Protein AF-A0A3L6F5K4-F1 (afdb_monomer)

pLDDT: mean 74.85, std 14.21, range [39.38, 94.94]

Structure (mmCIF, N/CA/C/O backbone):
data_AF-A0A3L6F5K4-F1
#
_entry.id   AF-A0A3L6F5K4-F1
#
loop_
_atom_site.group_PDB
_atom_site.id
_atom_site.type_symbol
_atom_site.label_atom_id
_atom_site.label_alt_id
_atom_site.label_comp_id
_atom_site.label_asym_id
_atom_site.label_entity_id
_atom_site.label_seq_id
_atom_site.pdbx_PDB_ins_code
_atom_site.Cartn_x
_atom_site.Cartn_y
_atom_site.Cartn_z
_atom_site.occupancy
_atom_site.B_iso_or_equiv
_atom_site.auth_seq_id
_atom_site.auth_comp_id
_atom_site.auth_asym_id
_atom_site.auth_atom_id
_atom_site.pdbx_PDB_model_num
ATOM 1 N N . MET A 1 1 ? -49.614 -17.072 -35.230 1.00 45.12 1 MET A N 1
ATOM 2 C CA . MET A 1 1 ? -48.151 -17.082 -34.994 1.00 45.12 1 MET A CA 1
ATOM 3 C C . MET A 1 1 ? -47.824 -18.315 -34.170 1.00 45.12 1 MET A C 1
ATOM 5 O O . MET A 1 1 ? -48.393 -18.465 -33.100 1.00 45.12 1 MET A O 1
ATOM 9 N N . VAL A 1 2 ? -47.005 -19.230 -34.691 1.00 49.75 2 VAL A N 1
ATOM 10 C CA . VAL A 1 2 ? -46.661 -20.487 -34.006 1.00 49.75 2 VAL A CA 1
ATOM 11 C C . VAL A 1 2 ? -45.269 -20.333 -33.401 1.00 49.75 2 VAL A C 1
ATOM 13 O O . VAL A 1 2 ? -44.295 -20.186 -34.133 1.00 49.75 2 VAL A O 1
ATOM 16 N N . THR A 1 3 ? -45.166 -20.347 -32.075 1.00 63.00 3 THR A N 1
ATOM 17 C CA . THR A 1 3 ? -43.888 -20.336 -31.353 1.00 63.00 3 THR A CA 1
ATOM 18 C C . THR A 1 3 ? -43.548 -21.762 -30.927 1.00 63.00 3 THR A C 1
ATOM 20 O O . THR A 1 3 ? -44.111 -22.300 -29.976 1.00 63.00 3 THR A O 1
ATOM 23 N N . LYS A 1 4 ? -42.626 -22.419 -31.641 1.00 65.44 4 LYS A N 1
ATOM 24 C CA . LYS A 1 4 ? -42.044 -23.677 -31.154 1.00 65.44 4 LYS A CA 1
ATOM 25 C C . LYS A 1 4 ? -41.018 -23.369 -30.067 1.00 65.44 4 LYS A C 1
ATOM 27 O O . LYS A 1 4 ? -40.123 -22.549 -30.268 1.00 65.44 4 LYS A O 1
ATOM 32 N N . LYS A 1 5 ? -41.132 -24.046 -28.924 1.00 68.00 5 LYS A N 1
ATOM 33 C CA . LYS A 1 5 ? -40.084 -24.045 -27.902 1.00 68.00 5 LYS A CA 1
ATOM 34 C C . LYS A 1 5 ? -38.928 -24.908 -28.407 1.00 68.00 5 LYS A C 1
ATOM 36 O O . LYS A 1 5 ? -39.145 -26.028 -28.859 1.00 68.00 5 LYS A O 1
ATOM 41 N N . LYS A 1 6 ? -37.718 -24.349 -28.393 1.00 67.00 6 LYS A N 1
ATOM 42 C CA . LYS A 1 6 ? -36.483 -25.079 -28.683 1.00 67.00 6 LYS A CA 1
ATOM 43 C C . LYS A 1 6 ? -36.013 -25.743 -27.394 1.00 67.00 6 LYS A C 1
ATOM 45 O O . LYS A 1 6 ? -35.462 -25.068 -26.526 1.00 67.00 6 LYS A O 1
ATOM 50 N N . ASP A 1 7 ? -36.247 -27.041 -27.272 1.00 65.12 7 ASP A N 1
ATOM 51 C CA . ASP A 1 7 ? -35.590 -27.836 -26.242 1.00 65.12 7 ASP A CA 1
ATOM 52 C C . ASP A 1 7 ? -34.085 -27.819 -26.544 1.00 65.12 7 ASP A C 1
ATOM 54 O O . ASP A 1 7 ? -33.652 -28.108 -27.662 1.00 65.12 7 ASP A O 1
ATOM 58 N N . GLY A 1 8 ? -33.302 -27.313 -25.588 1.00 66.38 8 GLY A N 1
ATOM 59 C CA . GLY A 1 8 ? -31.869 -27.069 -25.745 1.00 66.38 8 GLY A CA 1
ATOM 60 C C . GLY A 1 8 ? -31.154 -28.351 -26.157 1.00 66.38 8 GLY A C 1
ATOM 61 O O . GLY A 1 8 ? -31.196 -29.341 -25.437 1.00 66.38 8 GLY A O 1
ATOM 62 N N . LEU A 1 9 ? -30.531 -28.337 -27.336 1.00 71.50 9 LEU A N 1
ATOM 63 C CA . LEU A 1 9 ? -30.171 -29.574 -28.025 1.00 71.50 9 LEU A CA 1
ATOM 64 C C . LEU A 1 9 ? -29.024 -30.372 -27.402 1.00 71.50 9 LEU A C 1
ATOM 66 O O . LEU A 1 9 ? -28.877 -31.519 -27.791 1.00 71.50 9 LEU A O 1
ATOM 70 N N . LEU A 1 10 ? -28.243 -29.850 -26.455 1.00 72.94 10 LEU A N 1
ATOM 71 C CA . LEU A 1 10 ? -27.212 -30.625 -25.754 1.00 72.94 10 LEU A CA 1
ATOM 72 C C . LEU A 1 10 ? -26.907 -30.016 -24.376 1.00 72.94 10 LEU A C 1
ATOM 74 O O . LEU A 1 10 ? -26.992 -28.792 -24.223 1.00 72.94 10 LEU A O 1
ATOM 78 N N . PRO A 1 11 ? -26.512 -30.833 -23.379 1.00 75.69 11 PRO A N 1
ATOM 79 C CA . PRO A 1 11 ? -25.970 -30.314 -22.131 1.00 75.69 11 PRO A CA 1
ATOM 80 C C . PRO A 1 11 ? -24.676 -29.519 -22.399 1.00 75.69 11 PRO A C 1
ATOM 82 O O . PRO A 1 11 ? -23.897 -29.898 -23.281 1.00 75.69 11 PRO A O 1
ATOM 85 N N . PRO A 1 12 ? -24.415 -28.432 -21.647 1.00 73.75 12 PRO A N 1
ATOM 86 C CA . PRO A 1 12 ? -23.167 -27.684 -21.757 1.00 73.75 12 PRO A CA 1
ATOM 87 C C . PRO A 1 12 ? -21.965 -28.612 -21.525 1.00 73.75 12 PRO A C 1
ATOM 89 O O . PRO A 1 12 ? -22.022 -29.455 -20.624 1.00 73.75 12 PRO A O 1
ATOM 92 N N . PRO A 1 13 ? -20.870 -28.480 -22.295 1.00 78.88 13 PRO A N 1
ATOM 93 C CA . PRO A 1 13 ? -19.704 -29.330 -22.106 1.00 78.88 13 PRO A CA 1
ATOM 94 C C . PRO A 1 13 ? -19.131 -29.135 -20.699 1.00 78.88 13 PRO A C 1
ATOM 96 O O . PRO A 1 13 ? -18.902 -28.009 -20.253 1.00 78.88 13 PRO A O 1
ATOM 99 N N . VAL A 1 14 ? -18.877 -30.245 -20.005 1.00 80.56 14 VAL A N 1
ATOM 100 C CA . VAL A 1 14 ? -18.251 -30.228 -18.679 1.00 80.56 14 VAL A CA 1
ATOM 101 C C . VAL A 1 14 ? -16.798 -29.764 -18.843 1.00 80.56 14 VAL A C 1
ATOM 103 O O . VAL A 1 14 ? -16.044 -30.394 -19.593 1.00 80.56 14 VAL A O 1
ATOM 106 N N . PRO A 1 15 ? -16.365 -28.681 -18.171 1.00 79.06 15 PRO A N 1
ATOM 107 C CA . PRO A 1 15 ? -14.988 -28.224 -18.269 1.00 79.06 15 PRO A CA 1
ATOM 108 C C . PRO A 1 15 ? -14.049 -29.291 -17.698 1.00 79.06 15 PRO A C 1
ATOM 110 O O . PRO A 1 15 ? -14.073 -29.598 -16.505 1.00 79.06 15 PRO A O 1
ATOM 113 N N . LEU A 1 16 ? -13.191 -29.850 -18.555 1.00 79.38 16 LEU A N 1
ATOM 114 C CA . LEU A 1 16 ? -12.133 -30.759 -18.126 1.00 79.38 16 LEU A CA 1
ATOM 115 C C . LEU A 1 16 ? -11.153 -29.985 -17.239 1.00 79.38 16 LEU A C 1
ATOM 117 O O . LEU A 1 16 ? -10.456 -29.076 -17.701 1.00 79.38 16 LEU A O 1
ATOM 121 N N . ARG A 1 17 ? -11.084 -30.355 -15.954 1.00 75.94 17 ARG A N 1
ATOM 122 C CA . ARG A 1 17 ? -10.055 -29.844 -15.044 1.00 75.94 17 ARG A CA 1
ATOM 123 C C . ARG A 1 17 ? -8.688 -30.222 -15.605 1.00 75.94 17 ARG A C 1
ATOM 125 O O . ARG A 1 17 ? -8.337 -31.398 -15.690 1.00 75.94 17 ARG A O 1
ATOM 132 N N . ARG A 1 18 ? -7.906 -29.217 -16.000 1.00 72.88 18 ARG A N 1
ATOM 133 C CA . ARG A 1 18 ? -6.513 -29.422 -16.402 1.00 72.88 18 ARG A CA 1
ATOM 134 C C . ARG A 1 18 ? -5.747 -29.924 -15.181 1.00 72.88 18 ARG A C 1
ATOM 136 O O . ARG A 1 18 ? -5.744 -29.271 -14.143 1.00 72.88 18 ARG A O 1
ATOM 143 N N . ARG A 1 19 ? -5.112 -31.091 -15.299 1.00 73.81 19 ARG A N 1
ATOM 144 C CA . ARG A 1 19 ? -4.215 -31.611 -14.262 1.00 73.81 19 ARG A CA 1
ATOM 145 C C . ARG A 1 19 ? -3.052 -30.633 -14.094 1.00 73.81 19 ARG A C 1
ATOM 147 O O . ARG A 1 19 ? -2.360 -30.351 -15.074 1.00 73.81 19 ARG A O 1
ATOM 154 N N . ASN A 1 20 ? -2.820 -30.161 -12.871 1.00 73.12 20 ASN A N 1
ATOM 155 C CA . ASN A 1 20 ? -1.608 -29.418 -12.541 1.00 73.12 20 ASN A CA 1
ATOM 156 C C . ASN A 1 20 ? -0.415 -30.346 -12.789 1.00 73.12 20 ASN A C 1
ATOM 158 O O . ASN A 1 20 ? -0.269 -31.377 -12.132 1.00 73.12 20 ASN A O 1
ATOM 162 N N . LYS A 1 21 ? 0.389 -30.040 -13.809 1.00 77.44 21 LYS A N 1
ATOM 163 C CA . LYS A 1 21 ? 1.637 -30.762 -14.055 1.00 77.44 21 LYS A CA 1
ATOM 164 C C . LYS A 1 21 ? 2.646 -30.272 -13.020 1.00 77.44 21 LYS A C 1
ATOM 166 O O . LYS A 1 21 ? 2.868 -29.068 -12.937 1.00 77.44 21 LYS A O 1
ATOM 171 N N . GLN A 1 22 ? 3.229 -31.191 -12.254 1.00 81.12 22 GLN A N 1
ATOM 172 C CA . GLN A 1 22 ? 4.397 -30.885 -11.431 1.00 81.12 22 GLN A CA 1
ATOM 173 C C . GLN A 1 22 ? 5.526 -30.459 -12.374 1.00 81.12 22 GLN A C 1
ATOM 175 O O . GLN A 1 22 ? 5.832 -31.170 -13.336 1.00 81.12 22 GLN A O 1
ATOM 180 N N . LEU A 1 23 ? 6.055 -29.257 -12.162 1.00 81.56 23 LEU A N 1
ATOM 181 C CA . LEU A 1 23 ? 7.186 -28.747 -12.928 1.00 81.56 23 LEU A CA 1
ATOM 182 C C . LEU A 1 23 ? 8.476 -29.367 -12.366 1.00 81.56 23 LEU A C 1
ATOM 184 O O . LEU A 1 23 ? 8.546 -29.598 -11.158 1.00 81.56 23 LEU A O 1
ATOM 188 N N . PRO A 1 24 ? 9.485 -29.656 -13.208 1.00 87.38 24 PRO A N 1
ATOM 189 C CA . PRO A 1 24 ? 10.807 -30.044 -12.725 1.00 87.38 24 PRO A CA 1
ATOM 190 C C . PRO A 1 24 ? 11.385 -28.995 -11.760 1.00 87.38 24 PRO A C 1
ATOM 192 O O . PRO A 1 24 ? 11.085 -27.810 -11.932 1.00 87.38 24 PRO A O 1
ATOM 195 N N . PRO A 1 25 ? 12.237 -29.397 -10.797 1.00 82.62 25 PRO A N 1
ATOM 196 C CA . PRO A 1 25 ? 12.867 -28.462 -9.859 1.00 82.62 25 PRO A CA 1
ATOM 197 C C . PRO A 1 25 ? 13.684 -27.379 -10.582 1.00 82.62 25 PRO A C 1
ATOM 199 O O . PRO A 1 25 ? 13.655 -26.222 -10.180 1.00 82.62 25 PRO A O 1
ATOM 202 N N . ASP A 1 26 ? 14.287 -27.721 -11.723 1.00 85.75 26 ASP A N 1
ATOM 203 C CA . ASP A 1 26 ? 15.107 -26.806 -12.529 1.00 85.75 26 ASP A CA 1
ATOM 204 C C . ASP A 1 26 ? 14.309 -26.094 -13.638 1.00 85.75 26 ASP A C 1
ATOM 206 O O . ASP A 1 26 ? 14.858 -25.653 -14.653 1.00 85.75 26 ASP A O 1
ATOM 210 N N . PHE A 1 27 ? 12.981 -26.014 -13.514 1.00 84.81 27 PHE A N 1
ATOM 211 C CA . PHE A 1 27 ? 12.164 -25.361 -14.529 1.00 84.81 27 PHE A CA 1
ATOM 212 C C . PHE A 1 27 ? 12.372 -23.846 -14.518 1.00 84.81 27 PHE A C 1
ATOM 214 O O . PHE A 1 27 ? 11.876 -23.134 -13.647 1.00 84.81 27 PHE A O 1
ATOM 221 N N . ILE A 1 28 ? 13.017 -23.339 -15.567 1.00 81.44 28 ILE A N 1
ATOM 222 C CA . ILE A 1 28 ? 13.087 -21.905 -15.844 1.00 81.44 28 ILE A CA 1
ATOM 223 C C . ILE A 1 28 ? 12.005 -21.563 -16.880 1.00 81.44 28 ILE A C 1
ATOM 225 O O . ILE A 1 28 ? 12.110 -21.975 -18.042 1.00 81.44 28 ILE A O 1
ATOM 229 N N . PRO A 1 29 ? 10.957 -20.798 -16.514 1.00 80.81 29 PRO A N 1
ATOM 230 C CA . PRO A 1 29 ? 9.920 -20.407 -17.457 1.00 80.81 29 PRO A CA 1
ATOM 231 C C . PRO A 1 29 ? 10.509 -19.610 -18.624 1.00 80.81 29 PRO A C 1
ATOM 233 O O . PRO A 1 29 ? 11.076 -18.528 -18.444 1.00 80.81 29 PRO A O 1
ATOM 236 N N . ARG A 1 30 ? 10.318 -20.096 -19.854 1.00 82.31 30 ARG A N 1
ATOM 237 C CA . ARG A 1 30 ? 10.668 -19.329 -21.053 1.00 82.31 30 ARG A CA 1
ATOM 238 C C . ARG A 1 30 ? 9.734 -18.125 -21.172 1.00 82.31 30 ARG A C 1
ATOM 240 O O . ARG A 1 30 ? 8.559 -18.268 -21.506 1.00 82.31 30 ARG A O 1
ATOM 247 N N . ARG A 1 31 ? 10.261 -16.924 -20.938 1.00 76.56 31 ARG A N 1
ATOM 248 C CA . ARG A 1 31 ? 9.5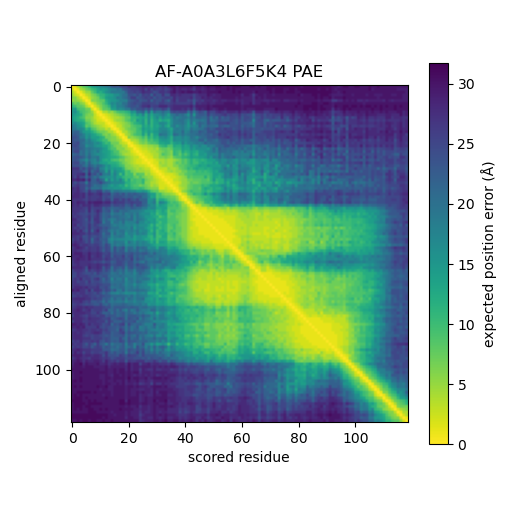25 -15.674 -21.171 1.00 76.56 31 ARG A CA 1
ATOM 249 C C . ARG A 1 31 ? 9.486 -15.371 -22.670 1.00 76.56 31 ARG A C 1
ATOM 251 O O . ARG A 1 31 ? 10.480 -15.533 -23.376 1.00 76.56 31 ARG A O 1
ATOM 258 N N . SER A 1 32 ? 8.333 -14.930 -23.173 1.00 85.69 32 SER A N 1
ATOM 259 C CA . SER A 1 32 ? 8.229 -14.419 -24.546 1.00 85.69 32 SER A CA 1
ATOM 260 C C . SER A 1 32 ? 9.079 -13.154 -24.704 1.00 85.69 32 SER A C 1
ATOM 262 O O . SER A 1 32 ? 9.344 -12.467 -23.718 1.00 85.69 32 SER A O 1
ATOM 264 N N . SER A 1 33 ? 9.486 -12.795 -25.928 1.00 77.06 33 SER A N 1
ATOM 265 C CA . SER A 1 33 ? 10.341 -11.610 -26.144 1.00 77.06 33 SER A CA 1
ATOM 266 C C . SER A 1 33 ? 9.719 -10.320 -25.587 1.00 77.06 33 SER A C 1
ATOM 268 O O . SER A 1 33 ? 10.429 -9.473 -25.051 1.00 77.06 33 SER A O 1
ATOM 270 N N . ARG A 1 34 ? 8.383 -10.201 -25.635 1.00 78.44 34 ARG A N 1
ATOM 271 C CA . ARG A 1 34 ? 7.621 -9.092 -25.039 1.00 78.44 34 ARG A CA 1
ATOM 272 C C . ARG A 1 34 ? 7.810 -9.018 -23.522 1.00 78.44 34 ARG A C 1
ATOM 274 O O . ARG A 1 34 ? 8.035 -7.935 -22.995 1.00 78.44 34 ARG A O 1
ATOM 281 N N . LEU A 1 35 ? 7.734 -10.157 -22.835 1.00 72.81 35 LEU A N 1
ATOM 282 C CA . LEU A 1 35 ? 7.884 -10.239 -21.379 1.00 72.81 35 LEU A CA 1
ATOM 283 C C . LEU A 1 35 ? 9.350 -10.178 -20.937 1.00 72.81 35 LEU A C 1
ATOM 285 O O . LEU A 1 35 ? 9.640 -9.636 -19.882 1.00 72.81 35 LEU A O 1
ATOM 289 N N . ALA A 1 36 ? 10.284 -10.676 -21.748 1.00 72.31 36 ALA A N 1
ATOM 290 C CA . ALA A 1 36 ? 11.718 -10.565 -21.487 1.00 72.31 36 ALA A CA 1
ATOM 291 C C . ALA A 1 36 ? 12.220 -9.110 -21.554 1.00 72.31 36 ALA A C 1
ATOM 293 O O . ALA A 1 36 ? 13.162 -8.757 -20.848 1.00 72.31 36 ALA A O 1
ATOM 294 N N . LYS A 1 37 ? 11.584 -8.264 -22.381 1.00 72.62 37 LYS A N 1
ATOM 295 C CA . LYS A 1 37 ? 11.855 -6.816 -22.452 1.00 72.62 37 LYS A CA 1
ATOM 296 C C . LYS A 1 37 ? 11.264 -6.038 -21.273 1.00 72.62 37 LYS A C 1
ATOM 298 O O . LYS A 1 37 ? 11.835 -5.032 -20.871 1.00 72.62 37 LYS A O 1
ATOM 303 N N . ARG A 1 38 ? 10.157 -6.508 -20.691 1.00 66.88 38 ARG A N 1
ATOM 304 C CA . ARG A 1 38 ? 9.584 -5.957 -19.452 1.00 66.88 38 ARG A CA 1
ATOM 305 C C . ARG A 1 38 ? 10.357 -6.511 -18.253 1.00 66.88 38 ARG A C 1
ATOM 307 O O . ARG A 1 38 ? 9.899 -7.415 -17.564 1.00 66.88 38 ARG A O 1
ATOM 314 N N . ARG A 1 39 ? 11.586 -6.019 -18.067 1.00 58.59 39 ARG A N 1
AT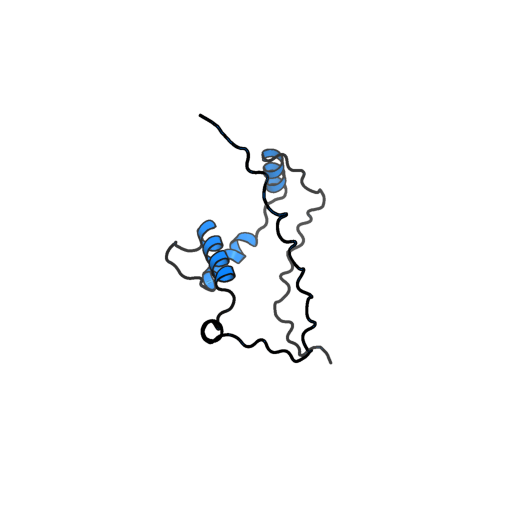OM 315 C CA . ARG A 1 39 ? 12.466 -6.388 -16.943 1.00 58.59 39 ARG A CA 1
ATOM 316 C C . ARG A 1 39 ? 12.090 -5.706 -15.626 1.00 58.59 39 ARG A C 1
ATOM 318 O O . ARG A 1 39 ? 12.702 -6.010 -14.610 1.00 58.59 39 ARG A O 1
ATOM 325 N N . THR A 1 40 ? 11.131 -4.786 -15.636 1.00 61.44 40 THR A N 1
ATOM 326 C CA . THR A 1 40 ? 10.771 -4.017 -14.447 1.00 61.44 40 THR A CA 1
ATOM 327 C C . THR A 1 40 ? 9.841 -4.818 -13.530 1.00 61.44 40 THR A C 1
ATOM 329 O O . THR A 1 40 ? 8.968 -5.541 -14.025 1.00 61.44 40 THR A O 1
ATOM 332 N N . PRO A 1 41 ? 10.024 -4.720 -12.200 1.00 56.78 41 PRO A N 1
ATOM 333 C CA . PRO A 1 41 ? 9.079 -5.277 -11.237 1.00 56.78 41 PRO A CA 1
ATOM 334 C C . PRO A 1 41 ? 7.679 -4.697 -11.490 1.00 56.78 41 PRO A C 1
ATOM 336 O O . PRO A 1 41 ? 7.558 -3.594 -12.022 1.00 56.78 41 PRO A O 1
ATOM 339 N N . ASN A 1 42 ? 6.646 -5.490 -11.181 1.00 63.56 42 ASN A N 1
ATOM 340 C CA . ASN A 1 42 ? 5.232 -5.269 -11.511 1.00 63.56 42 ASN A CA 1
ATOM 341 C C . ASN A 1 42 ? 4.833 -3.788 -11.650 1.00 63.56 42 ASN A C 1
ATOM 343 O O . ASN A 1 42 ? 4.687 -3.068 -10.669 1.00 63.56 42 ASN A O 1
ATOM 347 N N . ASP A 1 43 ? 4.567 -3.370 -12.886 1.00 66.56 43 ASP A N 1
ATOM 348 C CA . ASP A 1 43 ? 4.047 -2.037 -13.227 1.00 66.56 43 ASP A CA 1
ATOM 349 C C . ASP A 1 43 ? 2.801 -1.692 -12.383 1.00 6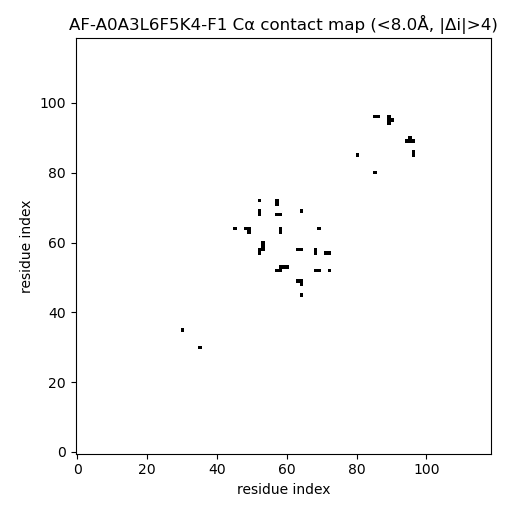6.56 43 ASP A C 1
ATOM 351 O O . ASP A 1 43 ? 2.658 -0.586 -11.877 1.00 66.56 43 ASP A O 1
ATOM 355 N N . ALA A 1 44 ? 1.960 -2.695 -12.109 1.00 78.44 44 ALA A N 1
ATOM 356 C CA . ALA A 1 44 ? 0.759 -2.552 -11.291 1.00 78.44 44 ALA A CA 1
ATOM 357 C C . ALA A 1 44 ? 1.042 -2.131 -9.838 1.00 78.44 44 ALA A C 1
ATOM 359 O O . ALA A 1 44 ? 0.336 -1.281 -9.311 1.00 78.44 44 ALA A O 1
ATOM 360 N N . THR A 1 45 ? 2.066 -2.685 -9.175 1.00 81.62 45 THR A N 1
ATOM 361 C CA . THR A 1 45 ? 2.365 -2.305 -7.780 1.00 81.62 45 THR A CA 1
ATOM 362 C C . THR A 1 45 ? 2.900 -0.883 -7.707 1.00 81.62 45 THR A C 1
ATOM 364 O O . THR A 1 45 ? 2.547 -0.146 -6.794 1.00 81.62 45 THR A O 1
ATOM 367 N N . ARG A 1 46 ? 3.693 -0.475 -8.704 1.00 81.56 46 ARG A N 1
ATOM 368 C CA . ARG A 1 46 ? 4.192 0.898 -8.818 1.00 81.56 46 ARG A CA 1
ATOM 369 C C . ARG A 1 46 ? 3.062 1.891 -9.100 1.00 81.56 46 ARG A C 1
ATOM 371 O O . ARG A 1 46 ? 3.045 2.965 -8.513 1.00 81.56 46 ARG A O 1
ATOM 378 N N . GLN A 1 47 ? 2.111 1.528 -9.960 1.00 83.25 47 GLN A N 1
ATOM 379 C CA . GLN A 1 47 ? 0.922 2.343 -10.231 1.00 83.25 47 GLN A CA 1
ATOM 380 C C . GLN A 1 47 ? 0.083 2.536 -8.965 1.00 83.25 47 GLN A C 1
ATOM 382 O O . GLN A 1 47 ? -0.237 3.667 -8.625 1.00 83.25 47 GLN A O 1
ATOM 387 N N . ILE A 1 48 ? -0.166 1.460 -8.212 1.00 87.62 48 ILE A N 1
ATOM 388 C CA . ILE A 1 48 ? -0.884 1.532 -6.931 1.00 87.62 48 ILE A CA 1
ATOM 389 C C . ILE A 1 48 ? -0.159 2.449 -5.936 1.00 87.62 48 ILE A C 1
ATOM 391 O O . ILE A 1 48 ? -0.803 3.241 -5.258 1.00 87.62 48 ILE A O 1
ATOM 395 N N . GLN A 1 49 ? 1.173 2.369 -5.850 1.00 85.94 49 GLN A N 1
ATOM 396 C CA . GLN A 1 49 ? 1.958 3.246 -4.976 1.00 85.94 49 GLN A CA 1
ATOM 397 C C . GLN A 1 49 ? 1.836 4.724 -5.371 1.00 85.94 49 GLN A C 1
ATOM 399 O O . GLN A 1 49 ? 1.659 5.568 -4.498 1.00 85.94 49 GLN A O 1
ATOM 404 N N . ILE A 1 50 ? 1.894 5.043 -6.668 1.00 86.38 50 ILE A N 1
ATOM 405 C CA . ILE A 1 50 ? 1.715 6.416 -7.168 1.00 86.38 50 ILE A CA 1
ATOM 406 C C . ILE A 1 50 ? 0.311 6.929 -6.855 1.00 86.38 50 ILE A C 1
ATOM 408 O O . ILE A 1 50 ? 0.167 8.034 -6.337 1.00 86.38 50 ILE A O 1
ATOM 412 N N . ASP A 1 51 ? -0.713 6.127 -7.140 1.00 88.62 51 ASP A N 1
ATOM 413 C CA . ASP A 1 51 ? -2.100 6.501 -6.869 1.00 88.62 51 ASP A CA 1
ATOM 414 C C . ASP A 1 51 ? -2.308 6.765 -5.377 1.00 88.62 51 ASP A C 1
ATOM 416 O O . ASP A 1 51 ? -2.937 7.751 -5.009 1.00 88.62 51 ASP A O 1
ATOM 420 N N . LEU A 1 52 ? -1.709 5.949 -4.509 1.00 89.69 52 LEU A N 1
ATOM 421 C CA . LEU A 1 52 ? -1.787 6.132 -3.066 1.00 89.69 52 LEU A CA 1
ATOM 422 C C . LEU A 1 52 ? -1.137 7.449 -2.613 1.00 89.69 52 LEU A C 1
ATOM 424 O O . LEU A 1 52 ? -1.759 8.208 -1.870 1.00 89.69 52 LEU A O 1
ATOM 428 N N . LEU A 1 53 ? 0.057 7.776 -3.114 1.00 89.19 53 LEU A N 1
ATOM 429 C CA . LEU A 1 53 ? 0.711 9.058 -2.825 1.00 89.19 53 LEU A CA 1
ATOM 430 C C . LEU A 1 53 ? -0.120 10.260 -3.298 1.00 89.19 53 LEU A C 1
ATOM 432 O O . LEU A 1 53 ? -0.224 11.245 -2.570 1.00 89.19 53 LEU A O 1
ATOM 436 N N . ARG A 1 54 ? -0.761 10.160 -4.471 1.00 89.06 54 ARG A N 1
ATOM 437 C CA . ARG A 1 54 ? -1.671 11.197 -4.989 1.00 89.06 54 ARG A CA 1
ATOM 438 C C . ARG A 1 54 ? -2.925 11.339 -4.138 1.00 89.06 54 ARG A C 1
ATOM 440 O O . ARG A 1 54 ? -3.341 12.451 -3.848 1.00 89.06 54 ARG A O 1
ATOM 447 N N . THR A 1 55 ? -3.526 10.229 -3.703 1.00 89.69 55 THR A N 1
ATOM 448 C CA . THR A 1 55 ? -4.712 10.286 -2.828 1.00 89.69 55 THR A CA 1
ATOM 449 C C . THR A 1 55 ? -4.416 10.930 -1.478 1.00 89.69 55 THR A C 1
ATOM 451 O O . THR A 1 55 ? -5.322 11.484 -0.864 1.00 89.69 55 THR A O 1
ATOM 454 N N . MET A 1 56 ? -3.162 10.866 -1.026 1.00 87.06 56 MET A N 1
ATOM 455 C CA . MET A 1 56 ? -2.701 11.509 0.204 1.00 87.06 56 MET A CA 1
ATOM 456 C C . MET A 1 56 ? -2.127 12.914 -0.019 1.00 87.06 56 MET A C 1
ATOM 458 O O . MET A 1 56 ? -1.588 13.482 0.925 1.00 87.06 56 MET A O 1
ATOM 462 N N . ASP A 1 57 ? -2.240 13.463 -1.235 1.00 86.69 57 ASP A N 1
ATOM 463 C CA . ASP A 1 57 ? -1.752 14.801 -1.604 1.00 86.69 57 ASP A CA 1
ATOM 464 C C . ASP A 1 57 ? -0.247 15.002 -1.319 1.00 86.69 57 ASP A C 1
ATOM 466 O O . ASP A 1 57 ? 0.216 16.082 -0.967 1.00 86.69 57 ASP A O 1
ATOM 470 N N . ILE A 1 58 ? 0.538 13.920 -1.424 1.00 86.25 58 ILE A N 1
ATOM 471 C CA . ILE A 1 58 ? 1.994 13.927 -1.183 1.00 86.25 58 ILE A CA 1
ATOM 472 C C . ILE A 1 58 ? 2.763 14.272 -2.464 1.00 86.25 58 ILE A C 1
ATOM 474 O O . ILE A 1 58 ? 3.883 14.779 -2.398 1.00 86.25 58 ILE A O 1
ATOM 478 N N . VAL A 1 59 ? 2.177 13.953 -3.620 1.00 84.69 59 VAL A N 1
ATOM 479 C CA . VAL A 1 59 ? 2.772 14.103 -4.953 1.00 84.69 59 VAL A CA 1
ATOM 480 C C . VAL A 1 59 ? 1.729 14.680 -5.900 1.00 84.69 59 VAL A C 1
ATOM 482 O O . VAL A 1 59 ? 0.583 14.221 -5.905 1.00 84.69 59 VAL A O 1
ATOM 485 N N . ASP A 1 60 ? 2.149 15.627 -6.737 1.00 78.19 60 ASP A N 1
ATOM 486 C CA . ASP A 1 60 ? 1.295 16.225 -7.758 1.00 78.19 60 ASP A CA 1
ATOM 487 C C . ASP A 1 60 ? 0.855 15.194 -8.813 1.00 78.19 60 ASP A C 1
ATOM 489 O O . ASP A 1 60 ? 1.523 14.191 -9.087 1.00 78.19 60 ASP A O 1
ATOM 493 N N . ALA A 1 61 ? -0.285 15.449 -9.460 1.00 71.69 61 ALA A N 1
ATOM 494 C CA . ALA A 1 61 ? -0.882 14.519 -10.422 1.00 71.69 61 ALA A CA 1
ATOM 495 C C . ALA A 1 61 ? 0.049 14.142 -11.593 1.00 71.69 61 ALA A C 1
ATOM 497 O O . ALA A 1 61 ? -0.088 13.051 -12.145 1.00 71.69 61 ALA A O 1
ATOM 498 N N . ASP A 1 62 ? 1.017 14.993 -11.934 1.00 70.19 62 ASP A N 1
ATOM 499 C CA . ASP A 1 62 ? 1.952 14.779 -13.045 1.00 70.19 62 ASP A CA 1
ATOM 500 C C . ASP A 1 62 ? 3.350 14.322 -12.601 1.00 70.19 62 ASP A C 1
ATOM 502 O O . ASP A 1 62 ? 4.191 13.989 -13.440 1.00 70.19 62 ASP A O 1
ATOM 506 N N . GLU A 1 63 ? 3.616 14.264 -11.296 1.00 73.25 63 GLU A N 1
ATOM 507 C CA . GLU A 1 63 ? 4.940 13.942 -1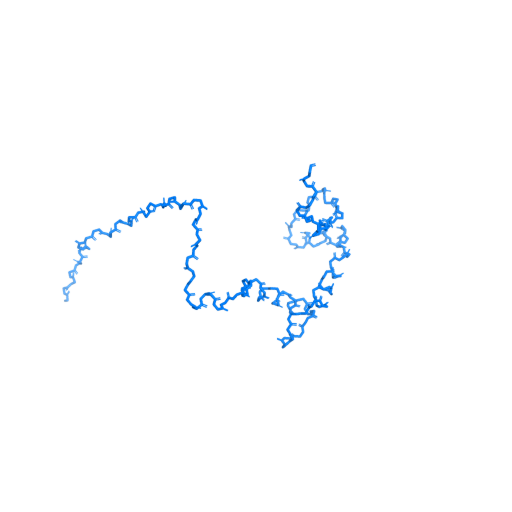0.779 1.00 73.25 63 GLU A CA 1
ATOM 508 C C . GLU A 1 63 ? 5.150 12.423 -10.631 1.00 73.25 63 GLU A C 1
ATOM 510 O O . GLU A 1 63 ? 4.243 11.638 -10.329 1.00 73.25 63 GLU A O 1
ATOM 515 N N . ALA A 1 64 ? 6.373 11.983 -10.938 1.00 72.25 64 ALA A N 1
ATOM 516 C CA . ALA A 1 64 ? 6.753 10.579 -10.903 1.00 72.25 64 ALA A CA 1
ATOM 517 C C . ALA A 1 64 ? 7.080 10.125 -9.473 1.00 72.25 64 ALA A C 1
ATOM 519 O O . ALA A 1 64 ? 7.594 10.893 -8.668 1.00 72.25 64 ALA A O 1
ATOM 520 N N . PHE A 1 65 ? 6.858 8.836 -9.188 1.00 76.56 65 PHE A N 1
ATOM 521 C CA . PHE A 1 65 ? 7.274 8.209 -7.928 1.00 76.56 65 PHE A CA 1
ATOM 522 C C . PHE A 1 65 ? 8.763 8.465 -7.648 1.00 76.56 65 PHE A C 1
ATOM 524 O O . PHE A 1 65 ? 9.613 7.959 -8.391 1.00 76.56 65 PHE A O 1
ATOM 531 N N . SER A 1 66 ? 9.052 9.220 -6.588 1.00 84.94 66 SER A N 1
ATOM 532 C CA . SER A 1 66 ? 10.394 9.551 -6.109 1.00 84.94 66 SER A CA 1
ATOM 533 C C . SER A 1 66 ? 10.619 8.988 -4.703 1.00 84.94 66 SER A C 1
ATOM 535 O O . SER A 1 66 ? 9.672 8.808 -3.933 1.00 84.94 66 SER A O 1
ATOM 537 N N . ASP A 1 67 ? 11.877 8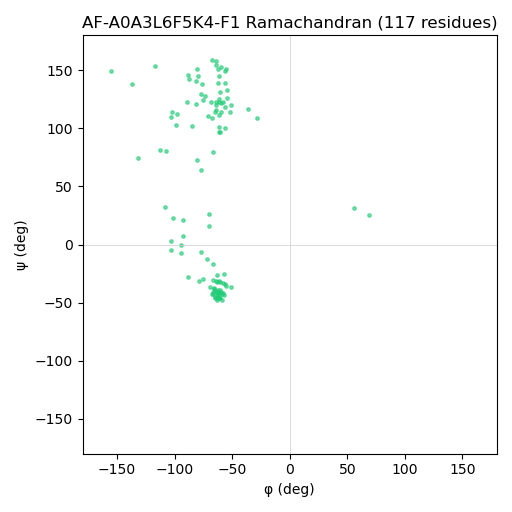.718 -4.353 1.00 85.94 67 ASP A N 1
ATOM 538 C CA . ASP A 1 67 ? 12.228 8.212 -3.018 1.00 85.94 67 ASP A CA 1
ATOM 539 C C . ASP A 1 67 ? 11.901 9.241 -1.920 1.00 85.94 67 ASP A C 1
ATOM 541 O O . ASP A 1 67 ? 11.483 8.876 -0.824 1.00 85.94 67 ASP A O 1
ATOM 545 N N . GLU A 1 68 ? 11.984 10.535 -2.241 1.00 87.50 68 GLU A N 1
ATOM 546 C CA . GLU A 1 68 ? 11.568 11.622 -1.348 1.00 87.50 68 GLU A CA 1
ATOM 547 C C . GL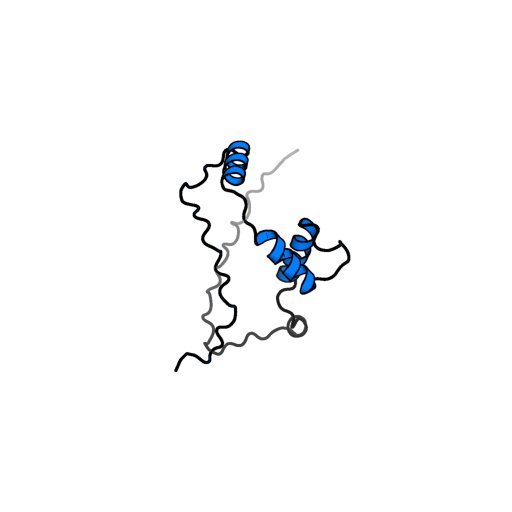U A 1 68 ? 10.064 11.563 -1.039 1.00 87.50 68 GLU A C 1
ATOM 549 O O . GLU A 1 68 ? 9.649 11.755 0.105 1.00 87.50 68 GLU A O 1
ATOM 554 N N . ALA A 1 69 ? 9.227 11.263 -2.037 1.00 85.94 69 ALA A N 1
ATOM 555 C CA . ALA A 1 69 ? 7.792 11.113 -1.827 1.00 85.94 69 ALA A CA 1
ATOM 556 C C . ALA A 1 69 ? 7.464 9.912 -0.931 1.00 85.94 69 ALA A C 1
ATOM 558 O O . ALA A 1 69 ? 6.571 9.987 -0.084 1.00 85.94 69 ALA A O 1
ATOM 559 N N . LEU A 1 70 ? 8.218 8.819 -1.075 1.00 86.69 70 LEU A N 1
ATOM 560 C CA . LEU A 1 70 ? 8.089 7.657 -0.203 1.00 86.69 70 LEU A CA 1
ATOM 561 C C . LEU A 1 70 ? 8.499 7.983 1.241 1.00 86.69 70 LEU A C 1
ATOM 563 O O . LEU A 1 70 ? 7.840 7.547 2.186 1.00 86.69 70 LEU A O 1
ATOM 567 N N . GLU A 1 71 ? 9.543 8.788 1.429 1.00 89.81 71 GLU A N 1
ATOM 568 C CA . GLU A 1 71 ? 9.951 9.247 2.757 1.00 89.81 71 GLU A CA 1
ATOM 569 C C . GLU A 1 71 ? 8.887 10.152 3.399 1.00 89.81 71 GLU A C 1
ATOM 571 O O . GLU A 1 71 ? 8.527 9.961 4.564 1.00 89.81 71 GLU A O 1
ATOM 576 N N . LYS A 1 72 ? 8.328 11.106 2.639 1.00 87.62 72 LYS A N 1
ATOM 577 C CA . LYS A 1 72 ? 7.214 11.960 3.090 1.00 87.62 72 LYS A CA 1
ATOM 578 C C . LYS A 1 72 ? 6.001 11.129 3.502 1.00 87.62 72 LYS A C 1
ATOM 580 O O . LYS A 1 72 ? 5.409 11.394 4.547 1.00 87.62 72 LYS A O 1
ATOM 585 N N . TYR A 1 73 ? 5.682 10.092 2.732 1.00 88.56 73 TYR A N 1
ATOM 586 C CA . TYR A 1 73 ? 4.644 9.129 3.083 1.00 88.56 73 TYR A CA 1
ATOM 587 C C . TYR A 1 73 ? 4.918 8.428 4.412 1.00 88.56 73 TYR A C 1
ATOM 589 O O . TYR A 1 73 ? 4.042 8.406 5.272 1.00 88.56 73 TYR A O 1
ATOM 597 N N . GLY A 1 74 ? 6.135 7.919 4.626 1.00 86.62 74 GLY A N 1
ATOM 598 C CA . GLY A 1 74 ? 6.506 7.306 5.904 1.00 86.62 74 GLY A CA 1
ATOM 599 C C . GLY A 1 74 ? 6.316 8.267 7.081 1.00 86.62 74 GLY A C 1
ATOM 600 O O . GLY A 1 74 ? 5.724 7.907 8.097 1.00 86.62 74 GLY A O 1
ATOM 601 N N . ARG A 1 75 ? 6.723 9.531 6.908 1.00 89.19 75 ARG A N 1
ATOM 602 C CA . ARG A 1 75 ? 6.592 10.571 7.939 1.00 89.19 75 ARG A CA 1
ATOM 603 C C . ARG A 1 75 ? 5.144 10.856 8.338 1.00 89.19 75 ARG A C 1
ATOM 605 O O . ARG A 1 75 ? 4.914 11.169 9.504 1.00 89.19 75 ARG A O 1
ATOM 612 N N . LEU A 1 76 ? 4.184 10.714 7.422 1.00 85.06 76 LEU A N 1
ATOM 613 C CA . LEU A 1 76 ? 2.761 10.940 7.700 1.00 85.06 76 LEU A CA 1
ATOM 614 C C . LEU A 1 76 ? 2.220 9.991 8.784 1.00 85.06 76 LEU A C 1
ATOM 616 O O . LEU A 1 76 ? 1.357 10.376 9.568 1.00 85.06 76 LEU A O 1
ATOM 620 N N . PHE A 1 77 ? 2.758 8.770 8.856 1.00 82.94 77 PHE A N 1
ATOM 621 C CA . PHE A 1 77 ? 2.307 7.725 9.782 1.00 82.94 77 PHE A CA 1
ATOM 622 C C . PHE A 1 77 ? 3.223 7.530 10.994 1.00 82.94 77 PHE A C 1
ATOM 624 O O . PHE A 1 77 ? 2.947 6.669 11.826 1.00 82.94 77 PHE A O 1
ATOM 631 N N . ASN A 1 78 ? 4.281 8.336 11.136 1.00 86.62 78 ASN A N 1
ATOM 632 C CA . ASN A 1 78 ? 5.184 8.256 12.288 1.00 86.62 78 ASN A CA 1
ATOM 633 C C . ASN A 1 78 ? 4.480 8.574 13.612 1.00 86.62 78 ASN A C 1
ATOM 635 O O . ASN A 1 78 ? 4.852 8.035 14.651 1.00 86.62 78 ASN A O 1
ATOM 639 N N . SER A 1 79 ? 3.483 9.462 13.588 1.00 83.38 79 SER A N 1
ATOM 640 C CA . SER A 1 79 ? 2.650 9.744 14.752 1.00 83.38 79 SER A CA 1
ATOM 641 C C . SER A 1 79 ? 1.302 9.045 14.597 1.00 83.38 79 SER A C 1
ATOM 643 O O . SER A 1 79 ? 0.488 9.461 13.767 1.00 83.38 79 SER A O 1
ATOM 645 N N . PRO A 1 80 ? 1.030 8.009 15.389 1.00 81.31 80 PRO A N 1
ATOM 646 C CA . PRO A 1 80 ? -0.264 7.356 15.367 1.00 81.31 80 PRO A CA 1
ATOM 647 C C . PRO A 1 80 ? -1.370 8.260 15.909 1.00 81.31 80 PRO A C 1
ATOM 649 O O . PRO A 1 80 ? -1.130 9.196 16.675 1.00 81.31 80 PRO A O 1
ATOM 652 N N . LEU A 1 81 ? -2.613 7.946 15.540 1.00 83.56 81 LEU A N 1
ATOM 653 C CA . LEU A 1 81 ? -3.783 8.599 16.119 1.00 83.56 81 LEU A CA 1
ATOM 654 C C . LEU A 1 81 ? -3.848 8.326 17.626 1.00 83.56 81 LEU A C 1
ATOM 656 O O . LEU A 1 81 ? -3.621 7.203 18.074 1.00 83.56 81 LEU A O 1
ATOM 660 N N . SER A 1 82 ? -4.205 9.346 18.407 1.00 86.06 82 SER A N 1
ATOM 661 C CA . SER A 1 82 ? -4.450 9.166 19.836 1.00 86.06 82 SER A CA 1
ATOM 662 C C . SER A 1 82 ? -5.624 8.214 20.066 1.00 86.06 82 SER A C 1
ATOM 664 O O . SER A 1 82 ? -6.581 8.169 19.288 1.00 86.06 82 SER A O 1
ATOM 666 N N . GLU A 1 83 ? -5.600 7.504 21.191 1.00 84.38 83 GLU A N 1
ATOM 667 C CA . GLU A 1 83 ? -6.681 6.597 21.588 1.00 84.38 83 GLU A CA 1
ATOM 668 C C . GLU A 1 83 ? -8.046 7.310 21.630 1.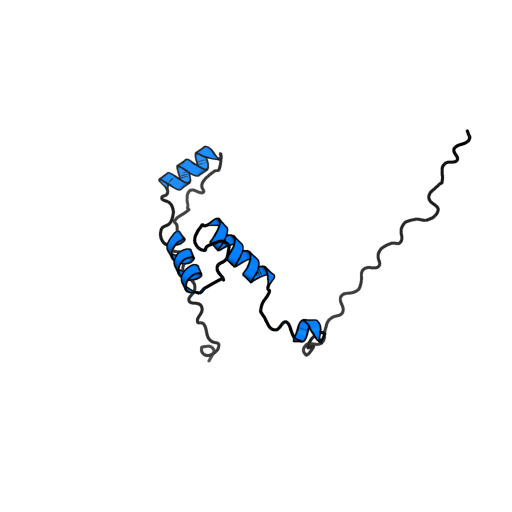00 84.38 83 GLU A C 1
ATOM 670 O O . GLU A 1 83 ? -9.066 6.760 21.211 1.00 84.38 83 GLU A O 1
ATOM 675 N N . SER A 1 84 ? -8.061 8.581 22.047 1.00 87.62 84 SER A N 1
ATOM 676 C CA . SER A 1 84 ? -9.261 9.420 22.034 1.00 87.62 84 SER A CA 1
ATOM 677 C C . SER A 1 84 ? -9.820 9.635 20.624 1.00 87.62 84 SER A C 1
ATOM 679 O O . SER A 1 84 ? -11.033 9.530 20.436 1.00 87.62 84 SER A O 1
ATOM 681 N N . HIS A 1 85 ? -8.964 9.887 19.627 1.00 88.50 85 HIS A N 1
ATOM 682 C CA . HIS A 1 85 ? -9.378 10.031 18.231 1.00 88.50 85 HIS A CA 1
ATOM 683 C C . HIS A 1 85 ? -9.884 8.708 17.660 1.00 88.50 85 HIS A C 1
ATOM 685 O O . HIS A 1 85 ? -10.926 8.686 17.008 1.00 88.50 85 HIS A O 1
ATOM 691 N N . ILE A 1 86 ? -9.202 7.598 17.953 1.00 88.88 86 ILE A N 1
ATOM 692 C CA . ILE A 1 86 ? -9.617 6.261 17.509 1.00 88.88 86 ILE A CA 1
ATOM 693 C C . ILE A 1 86 ? -11.002 5.927 18.075 1.00 88.88 86 ILE A C 1
ATOM 695 O O . ILE A 1 86 ? -11.891 5.511 17.333 1.00 88.88 86 ILE A O 1
ATOM 699 N N . LYS A 1 87 ? -11.225 6.179 19.371 1.00 88.38 87 LYS A N 1
ATOM 700 C CA . LYS A 1 87 ? -12.515 5.951 20.031 1.00 88.38 87 LYS A CA 1
ATOM 701 C C . LYS A 1 87 ? -13.627 6.834 19.465 1.00 88.38 87 LYS A C 1
ATOM 703 O O . LYS A 1 87 ? -14.741 6.351 19.271 1.00 88.38 87 LYS A O 1
ATOM 708 N N . ALA A 1 88 ? -13.336 8.103 19.179 1.00 91.44 88 ALA A N 1
ATOM 709 C CA . ALA A 1 88 ? -14.299 9.017 18.571 1.00 91.44 88 ALA A CA 1
ATOM 710 C C . ALA A 1 88 ? -14.693 8.577 17.150 1.00 91.44 88 ALA A C 1
ATOM 712 O O . ALA A 1 88 ? -15.881 8.520 16.835 1.00 91.44 88 ALA A O 1
ATOM 713 N N . LEU A 1 89 ? -13.716 8.207 16.314 1.00 90.94 89 LEU A N 1
ATOM 714 C CA . LEU A 1 89 ? -13.965 7.693 14.963 1.00 90.94 89 LEU A CA 1
ATOM 715 C C . LEU A 1 89 ? -14.770 6.394 15.004 1.00 90.94 89 LEU A C 1
ATOM 717 O O . LEU A 1 89 ? -15.755 6.250 14.286 1.00 90.94 89 LEU A O 1
ATOM 721 N N . ALA A 1 90 ? -14.402 5.470 15.886 1.00 91.38 90 ALA A N 1
ATOM 722 C CA . ALA A 1 90 ? -15.125 4.220 16.042 1.00 91.38 90 ALA A CA 1
ATOM 723 C C . ALA A 1 90 ? -16.581 4.450 16.471 1.00 91.38 90 ALA A C 1
ATOM 725 O O . ALA A 1 90 ? -17.484 3.845 15.902 1.00 91.38 90 ALA A O 1
ATOM 726 N N . ALA A 1 91 ? -16.833 5.387 17.389 1.00 92.19 91 ALA A N 1
ATOM 727 C CA . ALA A 1 91 ? -18.191 5.768 17.768 1.00 92.19 91 ALA A CA 1
ATOM 728 C C . ALA A 1 91 ? -18.987 6.367 16.594 1.00 92.19 91 ALA A C 1
ATOM 730 O O . ALA A 1 91 ? -20.164 6.049 16.441 1.00 92.19 91 ALA A O 1
ATOM 731 N N . LEU A 1 92 ? -18.352 7.185 15.743 1.00 94.94 92 LEU A N 1
ATOM 732 C CA . LEU A 1 92 ? -18.993 7.784 14.567 1.00 94.94 92 LEU A CA 1
ATOM 733 C C . LEU A 1 92 ? -19.417 6.729 13.531 1.00 94.94 92 LEU A C 1
ATOM 735 O O . LEU A 1 92 ? -20.495 6.839 12.950 1.00 94.94 92 LEU A O 1
ATOM 739 N N . PHE A 1 93 ? -18.588 5.704 13.319 1.00 93.44 93 PHE A N 1
ATOM 740 C CA . PHE A 1 93 ? -18.847 4.630 12.352 1.00 93.44 93 PHE A CA 1
ATOM 741 C C . PHE A 1 93 ? -19.527 3.388 12.958 1.00 93.44 93 PHE A C 1
ATOM 743 O O . PHE A 1 93 ? -19.804 2.430 12.237 1.00 93.44 93 PHE A O 1
ATOM 750 N N . GLY A 1 94 ? -19.815 3.388 14.264 1.00 91.88 94 GLY A N 1
ATOM 751 C CA . GLY A 1 94 ? -20.410 2.249 14.972 1.00 91.88 94 GLY A CA 1
ATOM 752 C C . GLY A 1 94 ? -19.476 1.039 15.108 1.00 91.88 94 GLY A C 1
ATOM 753 O O . GLY A 1 94 ? -19.943 -0.094 15.209 1.00 91.88 94 GLY A O 1
ATOM 754 N N . TRP A 1 95 ? -18.160 1.255 15.079 1.00 91.88 95 TRP A N 1
ATOM 755 C CA . TRP A 1 95 ? -17.146 0.215 15.243 1.00 91.88 95 TRP A CA 1
ATOM 756 C C . TRP A 1 95 ? -16.792 0.005 16.719 1.00 91.88 95 TRP A C 1
ATOM 758 O O . TRP A 1 95 ? -16.752 0.945 17.512 1.00 91.88 95 TRP A O 1
ATOM 768 N N . SER A 1 96 ? -16.495 -1.239 17.098 1.00 84.75 96 SER A N 1
ATOM 769 C CA . SER A 1 96 ? -15.921 -1.562 18.407 1.00 84.75 96 SER A CA 1
ATOM 770 C C . SER A 1 96 ? -14.397 -1.510 18.328 1.00 84.75 96 SER A C 1
ATOM 772 O O . SER A 1 96 ? -13.808 -2.249 17.539 1.00 84.75 96 SER A O 1
ATOM 774 N N . VAL A 1 97 ? -13.756 -0.679 19.151 1.00 79.62 97 VAL A N 1
ATOM 775 C CA . VAL A 1 97 ? -12.290 -0.659 19.280 1.00 79.62 97 VAL A CA 1
ATOM 776 C C . VAL A 1 97 ? -11.876 -1.794 20.223 1.00 79.62 97 VAL A C 1
ATOM 778 O O . VAL A 1 97 ? -12.347 -1.808 21.363 1.00 79.62 97 VAL A O 1
ATOM 781 N N . PRO A 1 98 ? -11.038 -2.755 19.789 1.00 76.69 98 PRO A N 1
ATOM 782 C CA . PRO A 1 98 ? -10.420 -3.717 20.695 1.00 76.69 98 PRO A CA 1
ATOM 783 C C . PRO A 1 98 ? -9.678 -2.980 21.816 1.00 76.69 98 PRO A C 1
ATOM 785 O O . PRO A 1 98 ? -8.936 -2.039 21.553 1.00 76.69 98 PRO A O 1
ATOM 788 N N . VAL A 1 99 ? -9.888 -3.398 23.063 1.00 64.06 99 VAL A N 1
ATOM 789 C CA . VAL A 1 99 ? -9.371 -2.714 24.265 1.00 64.06 99 VAL A CA 1
ATOM 790 C C . VAL A 1 99 ? -7.834 -2.782 24.360 1.00 64.06 99 VAL A C 1
ATOM 792 O O . VAL A 1 99 ? -7.226 -1.958 25.032 1.00 64.06 99 VAL A O 1
ATOM 795 N N . ASP A 1 100 ? -7.206 -3.683 23.599 1.00 60.41 100 ASP A N 1
ATOM 796 C CA . ASP A 1 100 ? -5.768 -3.969 23.646 1.00 60.41 100 ASP A CA 1
ATOM 797 C C . ASP A 1 100 ? -4.997 -3.452 22.421 1.00 60.41 100 ASP A C 1
ATOM 799 O O . ASP A 1 100 ? -4.002 -4.052 22.010 1.00 60.41 100 ASP A O 1
ATOM 803 N N . ILE A 1 101 ? -5.409 -2.334 21.811 1.00 56.81 101 ILE A N 1
ATOM 804 C CA . ILE A 1 101 ? -4.519 -1.621 20.879 1.00 56.81 101 ILE A CA 1
ATOM 805 C C . ILE A 1 101 ? -3.500 -0.837 21.717 1.00 56.81 101 ILE A C 1
ATOM 807 O O . ILE A 1 101 ? -3.445 0.390 21.703 1.00 56.81 101 ILE A O 1
ATOM 811 N N . HIS A 1 102 ? -2.659 -1.562 22.459 1.00 53.72 102 HIS A N 1
ATOM 812 C CA . HIS A 1 102 ? -1.317 -1.074 22.714 1.00 53.72 102 HIS A CA 1
ATOM 813 C C . HIS A 1 102 ? -0.695 -0.984 21.340 1.00 53.72 102 HIS A C 1
ATOM 815 O O . HIS A 1 102 ? -0.366 -2.001 20.729 1.00 53.72 102 HIS A O 1
ATOM 821 N N . LEU A 1 103 ? -0.652 0.230 20.815 1.00 52.38 103 LEU A N 1
ATOM 822 C CA . LEU A 1 103 ? 0.020 0.517 19.579 1.00 52.38 103 LEU A CA 1
ATOM 823 C C . LEU A 1 103 ? 1.512 0.309 19.835 1.00 52.38 103 LEU A C 1
ATOM 825 O O . LEU A 1 103 ? 2.245 1.236 20.160 1.00 52.38 103 LEU A O 1
ATOM 829 N N . GLN A 1 104 ? 1.917 -0.957 19.809 1.00 47.47 104 GLN A N 1
ATOM 830 C CA . GLN A 1 104 ? 3.306 -1.343 19.772 1.00 47.47 104 GLN A CA 1
ATOM 831 C C . GLN A 1 104 ? 3.864 -0.613 18.568 1.00 47.47 104 GLN A C 1
ATOM 833 O O . GLN A 1 104 ? 3.273 -0.686 17.483 1.00 47.47 104 GLN A O 1
ATOM 838 N N . ASP A 1 105 ? 4.940 0.134 18.803 1.00 47.84 105 ASP A N 1
ATOM 839 C CA . ASP A 1 105 ? 5.772 0.696 17.756 1.00 47.84 105 ASP A CA 1
ATOM 840 C C . ASP A 1 105 ? 5.818 -0.338 16.638 1.00 47.84 105 ASP A C 1
ATOM 842 O O . ASP A 1 105 ? 6.212 -1.484 16.877 1.00 47.84 105 ASP A O 1
ATOM 846 N N . VAL A 1 106 ? 5.300 0.012 15.458 1.00 49.69 106 VAL A N 1
ATOM 847 C CA . VAL A 1 106 ? 5.434 -0.852 14.291 1.00 49.69 106 VAL A CA 1
ATOM 848 C C . VAL A 1 106 ? 6.936 -0.963 14.102 1.00 49.69 106 VAL A C 1
ATOM 850 O O . VAL A 1 106 ? 7.565 -0.045 13.580 1.00 49.69 106 VAL A O 1
ATOM 853 N N . GLN A 1 107 ? 7.525 -2.040 14.626 1.00 45.09 107 GLN A N 1
ATOM 854 C CA . GLN A 1 107 ? 8.917 -2.369 14.418 1.00 45.09 107 GLN A CA 1
ATOM 855 C C . GLN A 1 107 ? 9.025 -2.562 12.918 1.00 45.09 107 GLN A C 1
ATOM 857 O O . GLN A 1 107 ? 8.643 -3.599 12.373 1.00 45.09 107 GLN A O 1
ATOM 862 N N . VAL A 1 108 ? 9.467 -1.5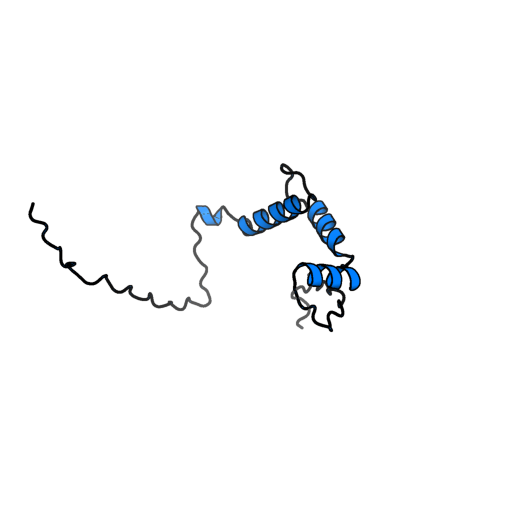07 12.238 1.00 47.97 108 VAL A N 1
ATOM 863 C CA . VAL A 1 108 ? 9.959 -1.588 10.877 1.00 47.97 108 VAL A CA 1
ATOM 864 C C . VAL A 1 108 ? 11.078 -2.611 10.964 1.00 47.97 108 VAL A C 1
ATOM 866 O O . VAL A 1 108 ? 12.153 -2.318 11.484 1.00 47.97 108 VAL A O 1
ATOM 869 N N . LEU A 1 109 ? 10.779 -3.848 10.561 1.00 44.69 109 LEU A N 1
ATOM 870 C CA . LEU A 1 109 ? 11.787 -4.879 10.390 1.00 44.69 109 LEU A CA 1
ATOM 871 C C . LEU A 1 109 ? 12.879 -4.251 9.519 1.00 44.69 109 LEU A C 1
ATOM 873 O O . LEU A 1 109 ? 12.555 -3.796 8.415 1.00 44.69 109 LEU A O 1
ATOM 877 N N . PRO A 1 110 ? 14.131 -4.154 10.000 1.00 39.38 110 PRO A N 1
ATOM 878 C CA . PRO A 1 110 ? 15.201 -3.631 9.175 1.00 39.38 110 PRO A CA 1
ATOM 879 C C . PRO A 1 110 ? 15.272 -4.518 7.936 1.00 39.38 110 PRO A C 1
ATOM 881 O O . PRO A 1 110 ? 15.408 -5.737 8.035 1.00 39.38 110 PRO A O 1
ATOM 884 N N . ALA A 1 111 ? 15.123 -3.905 6.764 1.00 55.19 111 ALA A N 1
ATOM 885 C CA . ALA A 1 111 ? 15.114 -4.573 5.466 1.00 55.19 111 ALA A CA 1
ATOM 886 C C . ALA A 1 111 ? 16.500 -5.113 5.058 1.00 55.19 111 ALA A C 1
ATOM 888 O O . ALA A 1 111 ? 16.776 -5.256 3.872 1.00 55.19 111 ALA A O 1
ATOM 889 N N . ASP A 1 112 ? 17.361 -5.409 6.030 1.00 50.22 112 ASP A N 1
ATOM 890 C CA . ASP A 1 112 ? 18.740 -5.820 5.826 1.00 50.22 112 ASP A CA 1
ATOM 891 C C . ASP A 1 112 ? 19.024 -7.061 6.680 1.00 50.22 112 ASP A C 1
ATOM 893 O O . ASP A 1 112 ? 19.655 -7.018 7.731 1.00 50.22 112 ASP A O 1
ATOM 897 N N . LEU A 1 113 ? 18.485 -8.195 6.229 1.00 48.22 113 LEU A N 1
ATOM 898 C CA . LEU A 1 113 ? 19.044 -9.500 6.558 1.00 48.22 113 LEU A CA 1
ATOM 899 C C . LEU A 1 113 ? 19.593 -10.075 5.254 1.00 48.22 113 LEU A C 1
ATOM 901 O O . LEU A 1 113 ? 18.919 -10.811 4.528 1.00 48.22 113 LEU A O 1
ATOM 905 N N . GLY A 1 114 ? 20.803 -9.631 4.914 1.00 53.97 114 GLY A N 1
ATOM 906 C CA . GLY A 1 114 ? 21.601 -10.246 3.865 1.00 53.97 114 GLY A CA 1
ATOM 907 C C . GLY A 1 114 ? 21.878 -11.719 4.203 1.00 53.97 114 GLY A C 1
ATOM 908 O O . GLY A 1 114 ? 21.907 -12.088 5.376 1.00 53.97 114 GLY A O 1
ATOM 909 N N . PRO A 1 115 ? 22.079 -12.583 3.197 1.00 56.50 115 PRO A N 1
ATOM 910 C CA . PRO A 1 115 ? 22.215 -14.032 3.376 1.00 56.50 115 PRO A CA 1
ATOM 911 C C . PRO A 1 115 ? 23.517 -14.492 4.068 1.00 56.50 115 PRO A C 1
ATOM 913 O O . PRO A 1 115 ? 23.838 -15.674 4.002 1.00 56.50 115 PRO A O 1
ATOM 916 N N . GLU A 1 116 ? 24.262 -13.605 4.728 1.00 58.72 116 GLU A N 1
ATOM 917 C CA . GLU A 1 116 ? 25.620 -13.888 5.218 1.00 58.72 116 GLU A CA 1
ATOM 918 C C . GLU A 1 116 ? 25.683 -14.355 6.686 1.00 58.72 116 GLU A C 1
ATOM 920 O O . GLU A 1 116 ? 26.732 -14.814 7.125 1.00 58.72 116 GLU A O 1
ATOM 925 N N . ASP A 1 117 ? 24.573 -14.322 7.435 1.00 51.00 1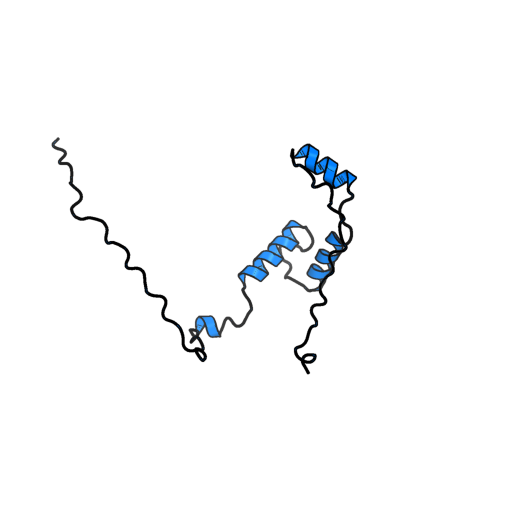17 ASP A N 1
ATOM 926 C CA . ASP A 1 117 ? 24.549 -14.700 8.864 1.00 51.00 117 ASP A CA 1
ATOM 927 C C . ASP A 1 117 ? 23.985 -16.109 9.139 1.00 51.00 117 ASP A C 1
ATOM 929 O O . ASP A 1 117 ? 23.553 -16.422 10.249 1.00 51.00 117 ASP A O 1
ATOM 933 N N . ILE A 1 118 ? 24.009 -16.998 8.142 1.00 52.22 118 ILE A N 1
ATOM 934 C CA . ILE A 1 118 ? 23.851 -18.442 8.371 1.00 52.22 118 ILE A CA 1
ATOM 935 C C . ILE A 1 118 ? 25.215 -19.100 8.157 1.00 52.22 118 ILE A C 1
ATOM 937 O O . ILE A 1 118 ? 25.489 -19.662 7.095 1.00 52.22 118 ILE A O 1
ATOM 941 N N . MET A 1 119 ? 26.062 -19.017 9.183 1.00 43.75 119 MET A N 1
ATOM 942 C CA . MET A 1 119 ? 27.193 -19.926 9.380 1.00 43.75 119 MET A CA 1
ATOM 943 C C . MET A 1 119 ? 26.983 -20.746 10.649 1.00 43.75 119 MET A C 1
ATOM 945 O O . MET A 1 119 ? 26.669 -20.140 11.697 1.00 43.75 119 MET A O 1
#

Secondary structure (DSSP, 8-state):
--------SSPPPPP-----PPPPTT------HHHHH--SS-HHHHHHHHHHHHHTTSS-TT----HHHHHHHHHHTSSPPPHHHHHHHHHHHTPPPPTT----------S---TT---

Sequence (119 aa):
MVTKKKDGLLPPPVPLRRRNKQLPPDFIPRRSSRLAKRRTPNDATRQIQIDLLRTMDIVDADEAFSDEALEKYGRLFNSPLSESHIKALAALFGWSVPVDIHLQDVQVLPADLGPEDIM

Mean predicted aligned error: 17.39 Å

Solvent-accessible surface area (backbone atoms only — not comparable to full-atom values): 8324 Å² total; per-residue (Å²): 138,87,83,81,84,78,76,79,91,66,81,78,81,78,81,78,78,77,77,85,74,84,73,63,94,85,65,73,82,85,65,53,73,74,55,61,69,56,76,67,75,62,66,67,62,55,49,52,51,44,52,50,38,40,76,67,71,68,44,60,96,87,61,73,91,44,74,67,50,53,51,54,54,54,58,67,63,71,64,72,81,51,70,70,55,54,52,52,52,23,62,75,72,72,49,84,76,71,92,76,70,70,79,66,75,80,73,73,70,74,95,74,78,68,90,78,81,82,124

Organism: Zea mays (NCBI:txid4577)

Foldseek 3Di:
DDDDDDPPPDDDDDDDDDPDDDDPPPDDDDDDPVVVVVPDPDPVVLVVVVVVLVVVVLDDPPDHDDVVSVVVVVVVPQDPDDPVVVVVVCVVVVHDDDPPPPVDPPPPPPPDPDPPPPD

Radius of gyration: 26.82 Å; Cα contacts (8 Å, |Δi|>4): 27; chains: 1; bounding box: 75×48×59 Å